Protein 2IGP (pdb70)

Secondary structure (DSSP, 8-state):
----TT-HHHHHHHHHHHHHHHHHTT-SS---TTTTSS--HHHHHHHHHHHHTTT-TT----BTBHHHHHHHHHHHTT--S---HHHHHTTTSTTTHHHHHHHHHHHHHHHHH-

Organism: Homo sapiens (NCBI:txid9606)

Solvent-accessible surface area: 6675 Å² total; per-residue (Å²): 121,118,46,67,22,138,69,164,77,56,19,67,107,10,0,127,82,0,16,73,14,0,94,137,68,59,30,92,91,155,32,48,52,181,63,3,72,70,9,60,35,100,64,2,0,77,4,0,24,45,0,36,22,89,63,37,121,102,36,141,90,9,89,109,123,20,29,68,39,0,24,123,11,4,157,110,67,52,17,102,60,95,23,54,109,78,25,0,116,63,1,13,39,113,160,18,4,18,69,2,0,11,1,0,31,65,0,8,80,40,17,135,120,157

InterPro domains:
  IPR005550 Kinetochore protein Ndc80 [PTHR10643] (1-627)
  IPR038273 Ndc80 domain superfamily [G3DSA:1.10.418.30] (77-196)
  IPR040967 Domain of unknown function DUF5595 [PF18077] (213-285)
  IPR055260 Kinetochore protein Ndc80, CH domain [PF03801] (52-197)
  IPR057091 Kinetochore protein NDC80 loop region [PF24487] (377-609)

GO terms:
  GO:0051298 centrosome duplication (P, IDA)
  GO:0051310 metaphase chromosome alignment (P, IDA)
  GO:0000776 kinetochore (C, IDA)
  GO:0031262 Ndc80 complex (C, IDA)
  GO:0051315 attachment of mitotic spindle microtubules to kinetochore (P, IDA)
  GO:0140483 kinetochore adaptor activity (F, IDA)
  GO:0051310 metaphase chromosome alignment (P, IMP)
  GO:0051315 attachment of mitotic spindle microtubules to kinetochore (P, IMP)
  GO:0007052 mitotic spindle organization (P, IMP)
  GO:0007059 chromosome segregation (P, IMP)
  GO:0090267 positive regulation of mitotic cell cycle spindle assembly checkpoint (P, IMP)
  GO:0008608 attachment of spindle microtubules to kinetochore (P, IMP)
  GO:0000132 establishment of mitotic spindle orientation (P, IMP)
  GO:0005515 protein binding (F, IPI)
  GO:0000775 chromosome, centromeric region (C, TAS)
  GO:0005634 nucleus (C, TAS)
  GO:0000070 mitotic sister chromatid segregation (P, TAS)
  GO:0000278 mitotic cell cycle (P, TAS)
  GO:0005813 centrosome (C, IDA)
  GO:0007057 spindle assembly involved in female meiosis I (P, IDA)

Radius of gyration: 13.0 Å; Cα contacts (8 Å, |Δi|>4): 93; chains: 1; bounding box: 36×30×30 Å

B-factor: mean 16.79, std 7.04, range [5.46, 47.0]

Structure (mmCIF, N/CA/C/O backbone):
data_2IGP
#
_entry.id   2IGP
#
_cell.length_a   40.929
_cell.length_b   44.703
_cell.length_c   68.036
_cell.angle_alpha   90.00
_cell.angle_beta   90.00
_cell.angle_gamma   90.00
#
_symmetry.space_group_name_H-M   'P 21 21 21'
#
loop_
_entity.id
_entity.type
_entity.pdbx_description
1 polymer 'Retinoblastoma-associated protein HEC'
2 non-polymer BETA-MERCAPTOETHANOL
3 water water
#
loop_
_atom_site.group_PDB
_atom_site.id
_atom_site.type_symbol
_atom_site.label_atom_id
_atom_site.label_alt_id
_atom_site.label_comp_id
_atom_site.label_asym_id
_atom_site.label_entity_id
_atom_site.label_seq_id
_atom_site.pdbx_PDB_ins_code
_atom_site.Cartn_x
_atom_site.Cartn_y
_atom_site.Cartn_z
_atom_site.occupancy
_atom_site.B_iso_or_equiv
_atom_site.auth_seq_id
_atom_site.auth_comp_id
_atom_site.auth_asym_id
_atom_site.auth_atom_id
_atom_site.pdbx_PDB_model_num
ATOM 1 N N . ASP A 1 6 ? -7.943 30.119 59.171 1.00 27.40 82 ASP A N 1
ATOM 2 C CA . ASP A 1 6 ? -7.526 30.315 57.736 1.00 26.65 82 ASP A CA 1
ATOM 3 C C . ASP A 1 6 ? -8.574 31.135 56.966 1.00 25.79 82 ASP A C 1
ATOM 4 O O . ASP A 1 6 ? -9.700 30.668 56.720 1.00 25.90 82 ASP A O 1
ATOM 9 N N . PRO A 1 7 ? -8.190 32.359 56.562 1.00 24.32 83 PRO A N 1
ATOM 10 C CA . PRO A 1 7 ? -9.144 33.282 55.963 1.00 23.20 83 PRO A CA 1
ATOM 11 C C . PRO A 1 7 ? -9.413 33.023 54.470 1.00 21.96 83 PRO A C 1
ATOM 12 O O . PRO A 1 7 ? -10.242 33.728 53.866 1.00 22.25 83 PRO A O 1
ATOM 16 N N . ARG A 1 8 ? -8.729 32.039 53.874 1.00 19.41 84 ARG A N 1
ATOM 17 C CA . ARG A 1 8 ? -8.776 31.848 52.428 1.00 17.33 84 ARG A CA 1
ATOM 18 C C . ARG A 1 8 ? -9.876 30.871 52.037 1.00 16.89 84 ARG A C 1
ATOM 19 O O . ARG A 1 8 ? -10.011 29.804 52.657 1.00 15.35 84 ARG A O 1
ATOM 27 N N . PRO A 1 9 ? -10.668 31.231 51.017 1.00 15.83 85 PRO A N 1
ATOM 28 C CA . PRO A 1 9 ? -11.755 30.378 50.527 1.00 16.18 85 PRO A CA 1
ATOM 29 C C . PRO A 1 9 ? -11.238 29.286 49.600 1.00 15.84 85 PRO A C 1
ATOM 30 O O . PRO A 1 9 ? -11.603 29.248 48.436 1.00 15.28 85 PRO A O 1
ATOM 34 N N . LEU A 1 10 ? -10.392 28.400 50.129 1.00 15.77 86 LEU A N 1
ATOM 35 C CA . LEU A 1 10 ? -9.678 27.405 49.287 1.00 16.53 86 LEU A CA 1
ATOM 36 C C . LEU A 1 10 ? -10.591 26.339 48.707 1.00 16.35 86 LEU A C 1
ATOM 37 O O . LEU A 1 10 ? -10.221 25.632 47.764 1.00 16.01 86 LEU A O 1
ATOM 42 N N . ASN A 1 11 ? -11.806 26.254 49.246 1.00 16.86 87 ASN A N 1
ATOM 43 C CA . ASN A 1 11 ? -12.818 25.356 48.693 1.00 17.84 87 ASN A CA 1
ATOM 44 C C . ASN A 1 11 ? -13.606 25.918 47.525 1.00 17.03 87 ASN A C 1
ATOM 45 O O . ASN A 1 11 ? -14.394 25.199 46.889 1.00 16.22 87 ASN A O 1
ATOM 50 N N . ASP A 1 12 ? -13.409 27.203 47.264 1.00 15.69 88 ASP A N 1
ATOM 51 C CA . ASP A 1 12 ? -14.144 27.904 46.216 1.00 15.39 88 ASP A CA 1
ATOM 52 C C . ASP A 1 12 ? -13.365 27.647 44.926 1.00 15.32 88 ASP A C 1
ATOM 53 O O . ASP A 1 12 ? -12.244 28.142 44.746 1.00 13.51 88 ASP A O 1
ATOM 58 N N . LYS A 1 13 ? -13.950 26.829 44.049 1.00 15.41 89 LYS A N 1
ATOM 59 C CA . LYS A 1 13 ? -13.243 26.347 42.851 1.00 16.44 89 LYS A CA 1
ATOM 60 C C . LYS A 1 13 ? -12.900 27.513 41.925 1.00 15.58 89 LYS A C 1
ATOM 61 O O . LYS A 1 13 ? -11.825 27.546 41.340 1.00 15.17 89 LYS A O 1
ATOM 67 N N . ALA A 1 14 ? -13.791 28.493 41.867 1.00 15.29 90 ALA A N 1
ATOM 68 C CA . ALA A 1 14 ? -13.580 29.722 41.084 1.00 15.04 90 ALA A CA 1
ATOM 69 C C . ALA A 1 14 ? -12.369 30.522 41.604 1.00 14.69 90 ALA A C 1
ATOM 70 O O . ALA A 1 14 ? -11.562 31.037 40.820 1.00 14.37 90 ALA A O 1
ATOM 72 N N . PHE A 1 15 ? -12.218 30.575 42.930 1.00 13.92 91 PHE A N 1
ATOM 73 C CA . PHE A 1 15 ? -11.085 31.258 43.545 1.00 13.85 91 PHE A CA 1
ATOM 74 C C . PHE A 1 15 ? -9.783 30.559 43.189 1.00 12.51 91 PHE A C 1
ATOM 75 O O . PHE A 1 15 ? -8.766 31.219 42.883 1.00 12.44 91 PHE A O 1
ATOM 83 N N . ILE A 1 16 ? -9.781 29.226 43.188 1.00 10.96 92 ILE A N 1
ATOM 84 C CA A ILE A 1 16 ? -8.529 28.576 42.872 0.50 11.19 92 ILE A CA 1
ATOM 85 C CA B ILE A 1 16 ? -8.583 28.460 42.834 0.50 9.94 92 ILE A CA 1
ATOM 86 C C . ILE A 1 16 ? -8.195 28.689 41.373 1.00 10.34 92 ILE A C 1
ATOM 87 O O . ILE A 1 16 ? -7.013 28.757 41.027 1.00 9.26 92 ILE A O 1
ATOM 96 N N . GLN A 1 17 ? -9.206 28.813 40.501 1.00 9.36 93 GLN A N 1
ATOM 97 C CA . GLN A 1 17 ? -8.881 29.093 39.096 1.00 9.74 93 GLN A CA 1
ATOM 98 C C . GLN A 1 17 ? -8.243 30.497 38.981 1.00 9.59 93 GLN A C 1
ATOM 99 O O . GLN A 1 17 ? -7.392 30.740 38.124 1.00 9.85 93 GLN A O 1
ATOM 105 N N . GLN A 1 18 ? -8.659 31.417 39.854 1.00 10.04 94 GLN A N 1
ATOM 106 C CA . GLN A 1 18 ? -8.101 32.753 39.849 1.00 10.92 94 GLN A CA 1
ATOM 107 C C . GLN A 1 18 ? -6.620 32.654 40.239 1.00 10.73 94 GLN A C 1
ATOM 108 O O . GLN A 1 18 ? -5.758 33.286 39.608 1.00 9.64 94 GLN A O 1
ATOM 114 N N . CYS A 1 19 ? -6.315 31.838 41.250 1.00 10.78 95 CYS A N 1
ATOM 115 C CA . CYS A 1 19 ? -4.905 31.649 41.652 1.00 10.80 95 CYS A CA 1
ATOM 116 C C . CYS A 1 19 ? -4.082 31.022 40.529 1.00 11.29 95 CYS A C 1
ATOM 117 O O . CYS A 1 19 ? -2.953 31.462 40.263 1.00 10.58 95 CYS A O 1
ATOM 120 N N . ILE A 1 20 ? -4.633 29.988 39.895 1.00 10.14 96 ILE A N 1
ATOM 121 C CA . ILE A 1 20 ? -3.972 29.285 38.801 1.00 10.82 96 ILE A CA 1
ATOM 122 C C . ILE A 1 20 ? -3.737 30.250 37.632 1.00 10.56 96 ILE A C 1
ATOM 123 O O . ILE A 1 20 ? -2.652 30.236 37.012 1.00 9.83 96 ILE A O 1
ATOM 128 N N . ARG A 1 21 ? -4.731 31.092 37.349 1.00 9.91 97 ARG A N 1
ATOM 129 C CA . ARG A 1 21 ? -4.590 32.072 36.246 1.00 10.61 97 ARG A CA 1
ATOM 130 C C . ARG A 1 21 ? -3.460 33.051 36.535 1.00 10.40 97 ARG A C 1
ATOM 131 O O . ARG A 1 21 ? -2.687 33.402 35.642 1.00 10.76 97 ARG A O 1
ATOM 139 N N . GLN A 1 22 ? -3.345 33.471 37.794 1.00 10.89 98 GLN A N 1
ATOM 140 C CA . GLN A 1 22 ? -2.280 34.399 38.202 1.00 12.13 98 GLN A CA 1
ATOM 141 C C . GLN A 1 22 ? -0.918 33.738 38.058 1.00 11.81 98 GLN A C 1
ATOM 142 O O . GLN A 1 22 ? 0.046 34.375 37.600 1.00 11.47 98 GLN A O 1
ATOM 148 N N . LEU A 1 23 ? -0.841 32.464 38.425 1.00 10.97 99 LEU A N 1
ATOM 149 C CA . LEU A 1 23 ? 0.382 31.696 38.199 1.00 10.42 99 LEU A CA 1
ATOM 150 C C . LEU A 1 23 ? 0.692 31.594 36.704 1.00 11.46 99 LEU A C 1
ATOM 151 O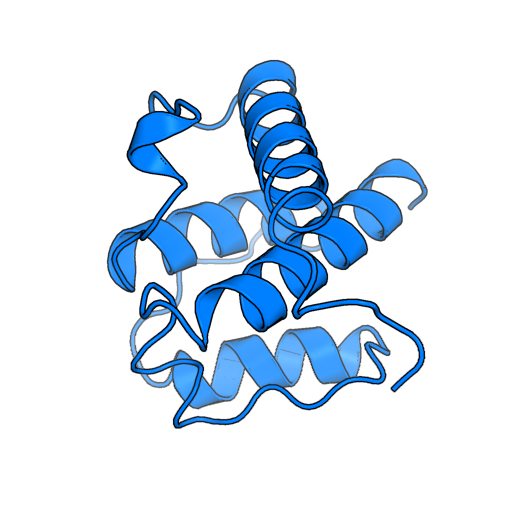 O . LEU A 1 23 ? 1.839 31.810 36.293 1.00 10.71 99 LEU A O 1
ATOM 156 N N . CYS A 1 24 ? -0.304 31.218 35.911 1.00 11.72 100 CYS A N 1
ATOM 157 C CA . CYS A 1 24 ? -0.115 31.022 34.475 1.00 13.24 100 CYS A CA 1
ATOM 158 C C . CYS A 1 24 ? 0.412 32.335 33.877 1.00 13.32 100 CYS A C 1
ATOM 159 O O . CYS A 1 24 ? 1.406 32.354 33.101 1.00 13.58 100 CYS A O 1
ATOM 162 N N . GLU A 1 25 ? -0.198 33.445 34.294 1.00 14.77 101 GLU A N 1
ATOM 163 C CA . GLU A 1 25 ? 0.123 34.742 33.680 1.00 13.73 101 GLU A CA 1
ATOM 164 C C . GLU A 1 25 ? 1.526 35.185 34.089 1.00 14.05 101 GLU A C 1
ATOM 165 O O . GLU A 1 25 ? 2.304 35.672 33.246 1.00 13.91 101 GLU A O 1
ATOM 171 N N . PHE A 1 26 ? 1.876 34.981 35.362 1.00 12.66 102 PHE A N 1
ATOM 172 C CA . PHE A 1 26 ? 3.199 35.404 35.803 1.00 13.11 102 PHE A CA 1
ATOM 173 C C . PHE A 1 26 ? 4.284 34.601 35.098 1.00 12.55 102 PHE A C 1
ATOM 174 O O . PHE A 1 26 ? 5.304 35.183 34.684 1.00 12.90 102 PHE A O 1
ATOM 182 N N . LEU A 1 27 ? 4.106 33.279 34.991 1.00 11.78 103 L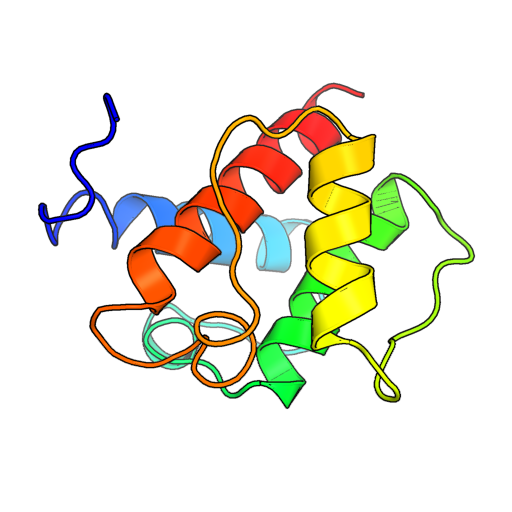EU A N 1
ATOM 183 C CA . LEU A 1 27 ? 5.145 32.440 34.371 1.00 12.48 103 LEU A CA 1
ATOM 184 C C . LEU A 1 27 ? 5.308 32.861 32.916 1.00 13.22 103 LEU A C 1
ATOM 185 O O . LEU A 1 27 ? 6.434 33.014 32.406 1.00 12.64 103 LEU A O 1
ATOM 190 N N . THR A 1 28 ? 4.174 33.050 32.246 1.00 14.03 104 THR A N 1
ATOM 191 C CA . THR A 1 28 ? 4.185 33.410 30.820 1.00 14.47 104 THR A CA 1
ATOM 192 C C . THR A 1 28 ? 4.856 34.758 30.608 1.00 14.86 104 THR A C 1
ATOM 193 O O . THR A 1 28 ? 5.721 34.896 29.738 1.00 15.87 104 THR A O 1
ATOM 197 N N . GLU A 1 29 ? 4.470 35.742 31.403 1.00 14.45 105 GLU A N 1
ATOM 198 C CA . GLU A 1 29 ? 4.938 37.122 31.235 1.00 15.90 105 GLU A CA 1
ATOM 199 C C . GLU A 1 29 ? 6.414 37.275 31.534 1.00 15.66 105 GLU A C 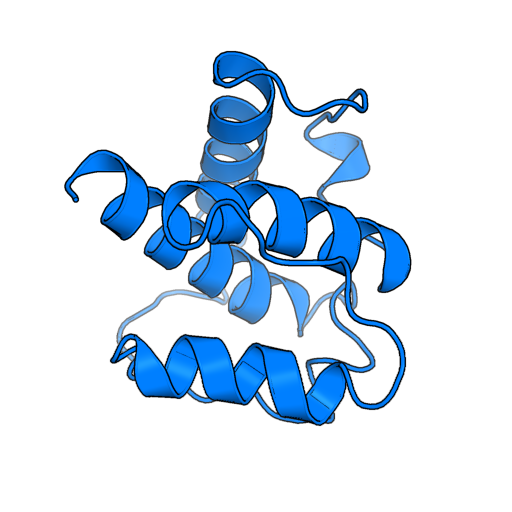1
ATOM 200 O O . GLU A 1 29 ? 7.081 38.143 30.971 1.00 15.78 105 GLU A O 1
ATOM 206 N N . ASN A 1 30 ? 6.908 36.427 32.423 1.00 14.68 106 ASN A N 1
ATOM 207 C CA . ASN A 1 30 ? 8.262 36.590 32.927 1.00 15.74 106 ASN A CA 1
ATOM 208 C C . ASN A 1 30 ? 9.263 35.594 32.402 1.00 15.76 106 ASN A C 1
ATOM 209 O O . ASN A 1 30 ? 10.395 35.521 32.899 1.00 17.57 106 ASN A O 1
ATOM 214 N N . GLY A 1 31 ?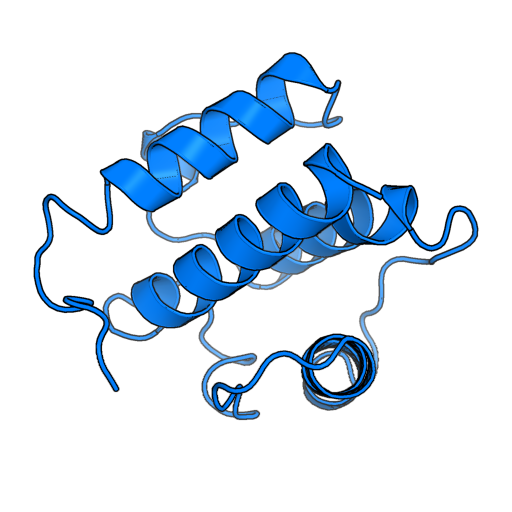 8.868 34.837 31.394 1.00 15.42 107 GLY A N 1
ATOM 215 C CA . GLY A 1 31 ? 9.838 34.056 30.629 1.00 17.64 107 GLY A CA 1
ATOM 216 C C . GLY A 1 31 ? 10.207 32.715 31.233 1.00 17.66 107 GLY A C 1
ATOM 217 O O . GLY A 1 31 ? 11.345 32.268 31.123 1.00 18.02 107 GLY A O 1
ATOM 218 N N . TYR A 1 32 ? 9.233 32.071 31.870 1.00 16.97 108 TYR A N 1
ATOM 219 C CA . TYR A 1 32 ? 9.372 30.668 32.259 1.00 16.95 108 TYR A CA 1
ATOM 220 C C . TYR A 1 32 ? 9.724 29.835 31.041 1.00 18.30 108 TYR A C 1
ATOM 221 O O . TYR A 1 32 ? 9.181 30.075 29.956 1.00 17.96 108 TYR A O 1
ATOM 230 N N . ALA A 1 33 ? 10.632 28.860 31.220 1.00 18.99 109 ALA A N 1
ATOM 231 C CA . ALA A 1 33 ? 11.237 28.101 30.103 1.00 20.27 109 ALA A CA 1
ATOM 232 C C . ALA A 1 33 ? 10.309 27.125 29.370 1.00 21.21 109 ALA A C 1
ATOM 233 O O . ALA A 1 33 ? 10.592 26.712 28.229 1.00 21.70 109 ALA A O 1
ATOM 235 N N . HIS A 1 34 ? 9.198 26.763 30.011 1.00 21.42 110 HIS A N 1
ATOM 236 C CA . HIS A 1 34 ? 8.304 25.739 29.485 1.00 22.82 110 HIS A CA 1
ATOM 237 C C . HIS A 1 34 ? 6.921 26.310 29.202 1.00 23.05 110 HIS A C 1
ATOM 238 O O . HIS A 1 34 ? 6.501 27.271 29.849 1.00 22.01 110 HIS A O 1
ATOM 245 N N . ASN A 1 35 ? 6.238 25.740 28.208 1.00 23.88 111 ASN A N 1
ATOM 246 C CA . ASN A 1 35 ? 4.887 26.173 27.907 1.00 24.73 111 ASN A CA 1
ATOM 247 C C . ASN A 1 35 ? 4.023 25.781 29.080 1.00 23.66 111 ASN A C 1
ATOM 248 O O . ASN A 1 35 ? 4.173 24.686 29.634 1.00 24.01 111 ASN A O 1
ATOM 253 N N . VAL A 1 36 ? 3.173 26.715 29.485 1.00 22.42 112 VAL A N 1
ATOM 254 C CA . VAL A 1 36 ? 2.176 26.448 30.522 1.00 20.80 112 VAL A CA 1
ATOM 255 C C . VAL A 1 36 ? 0.825 26.913 30.003 1.00 20.21 112 VAL A C 1
ATOM 256 O O . VAL A 1 36 ? 0.742 27.794 29.140 1.00 20.49 112 VAL A O 1
ATOM 260 N N . SER A 1 37 ? -0.225 26.299 30.520 1.00 19.02 113 SER A N 1
ATOM 261 C CA . SER A 1 37 ? -1.580 26.668 30.167 1.00 18.33 113 SER A CA 1
ATOM 262 C C . SER A 1 37 ? -2.455 26.503 31.391 1.00 17.74 113 SER A C 1
ATOM 263 O O . SER A 1 37 ? -2.026 25.902 32.394 1.00 17.45 113 SER A O 1
ATOM 266 N N . MET A 1 38 ? -3.685 27.005 31.331 1.00 17.66 114 MET A N 1
ATOM 267 C CA . MET A 1 38 ? -4.623 26.662 32.390 1.00 17.07 114 MET A CA 1
ATOM 268 C C . MET A 1 38 ? -4.759 25.158 32.527 1.00 17.57 114 MET A C 1
ATOM 269 O O . MET A 1 38 ? -4.830 24.632 33.630 1.00 17.01 114 MET A O 1
ATOM 274 N N . LYS A 1 39 ? -4.805 24.457 31.404 1.00 17.95 115 LYS A N 1
ATOM 275 C CA . LYS A 1 39 ? -4.972 23.020 31.435 1.00 18.74 115 LYS A CA 1
ATOM 276 C C . LYS A 1 39 ? -3.790 22.339 32.141 1.00 17.72 115 LYS A C 1
ATOM 277 O O . LYS A 1 39 ? -3.991 21.466 32.981 1.00 16.43 115 LYS A O 1
ATOM 283 N N . SER A 1 40 ? -2.571 22.744 31.810 1.00 16.95 116 SER A N 1
ATOM 284 C CA . SER A 1 40 ? -1.407 22.038 32.362 1.00 16.35 116 SER A CA 1
ATOM 285 C C . SER A 1 40 ? -1.110 22.415 33.819 1.00 15.85 116 SER A C 1
ATOM 286 O O . SER A 1 40 ? -0.301 21.754 34.489 1.00 15.72 116 SER A O 1
ATOM 289 N N . LEU A 1 41 ? -1.751 23.477 34.303 1.00 14.12 117 LEU A N 1
ATOM 290 C CA . LEU A 1 41 ? -1.558 23.914 35.701 1.00 13.56 117 LEU A CA 1
ATOM 291 C C . LEU A 1 41 ? -2.665 23.486 36.654 1.00 12.83 117 LEU A C 1
ATOM 292 O O . LEU A 1 41 ? -2.717 23.951 37.804 1.00 13.02 117 LEU A O 1
ATOM 297 N N . GLN A 1 42 ? -3.536 22.586 36.195 1.00 12.73 118 GLN A N 1
ATOM 298 C CA . GLN A 1 42 ? -4.616 22.111 37.043 1.00 12.97 118 GLN A CA 1
ATOM 299 C C . GLN A 1 42 ? -4.130 21.113 38.075 1.00 13.50 118 GLN A C 1
ATOM 300 O O . GLN A 1 42 ? -4.653 21.074 39.174 1.00 13.70 118 GLN A O 1
ATOM 306 N N . ALA A 1 43 ? -3.138 20.315 37.703 1.00 14.05 119 ALA A N 1
ATOM 307 C CA . ALA A 1 43 ? -2.708 19.194 38.541 1.00 15.08 119 ALA A CA 1
ATOM 308 C C . ALA A 1 43 ? -1.275 18.827 38.246 1.00 15.23 119 ALA A C 1
ATOM 309 O O . ALA A 1 43 ? -1.009 17.728 37.731 1.00 15.54 119 ALA A O 1
ATOM 311 N N . PRO A 1 44 ? -0.339 19.724 38.561 1.00 14.80 120 PRO A N 1
ATOM 312 C CA . PRO A 1 44 ? 1.035 19.465 38.132 1.00 14.32 120 PRO A CA 1
ATOM 313 C C . PRO A 1 44 ? 1.718 18.306 38.875 1.00 13.25 120 PRO A C 1
ATOM 314 O O . PRO A 1 44 ? 1.370 17.979 40.006 1.00 12.63 120 PRO A O 1
ATOM 318 N N . SER A 1 45 ? 2.688 17.695 38.216 1.00 13.34 121 SER A N 1
ATOM 319 C CA . SER A 1 45 ? 3.520 16.704 38.874 1.00 13.28 121 SER A CA 1
ATOM 320 C C . SER A 1 45 ? 4.433 17.371 39.890 1.00 13.46 121 SER A C 1
ATOM 321 O O . SER A 1 45 ? 4.665 18.590 39.834 1.00 12.97 121 SER A O 1
ATOM 324 N N . VAL A 1 46 ? 4.982 16.569 40.806 1.00 13.49 122 VAL A N 1
ATOM 325 C CA . VAL A 1 46 ? 5.958 17.097 41.756 1.00 13.83 122 VAL A CA 1
ATOM 326 C C . VAL A 1 46 ? 7.142 17.709 40.995 1.00 13.71 122 VAL A C 1
ATOM 327 O O . VAL A 1 46 ? 7.613 18.818 41.312 1.00 12.63 122 VAL A O 1
ATOM 331 N N . LYS A 1 47 ? 7.602 17.031 39.950 1.00 15.05 123 LYS A N 1
ATOM 332 C CA . LYS A 1 47 ? 8.759 17.551 39.213 1.00 17.02 123 LYS A CA 1
ATOM 333 C C . LYS A 1 47 ? 8.475 18.915 38.564 1.00 16.04 123 LYS A C 1
ATOM 334 O O . LYS A 1 47 ? 9.300 19.823 38.642 1.00 16.67 123 LYS A O 1
ATOM 340 N N . ASP A 1 48 ? 7.305 19.063 37.954 1.00 14.71 124 ASP A N 1
ATOM 341 C CA . ASP A 1 48 ? 6.938 20.350 37.356 1.00 14.00 124 ASP A CA 1
ATOM 342 C C . ASP A 1 48 ? 6.731 21.429 38.417 1.00 12.70 124 ASP A C 1
ATOM 343 O O . ASP A 1 48 ? 7.143 22.571 38.227 1.00 12.11 124 ASP A O 1
ATOM 348 N N . PHE A 1 49 ? 6.130 21.049 39.544 1.00 11.51 125 PHE A N 1
ATOM 349 C CA . PHE A 1 49 ? 6.003 21.994 40.655 1.00 11.03 125 PHE A CA 1
ATOM 350 C C . PHE A 1 49 ? 7.389 22.523 41.049 1.00 11.05 125 PHE A C 1
ATOM 351 O O . PHE A 1 49 ? 7.586 23.723 41.259 1.00 8.77 125 PHE A O 1
ATOM 359 N N . LEU A 1 50 ? 8.346 21.613 41.204 1.00 10.84 126 LEU A N 1
ATOM 360 C CA . LEU A 1 50 ? 9.685 22.052 41.627 1.00 11.50 126 LEU A CA 1
ATOM 361 C C . LEU A 1 50 ? 10.355 22.970 40.579 1.00 11.88 126 LEU A C 1
ATOM 362 O O . LEU A 1 50 ? 11.012 23.938 40.962 1.00 12.80 126 LEU A O 1
ATOM 367 N N . LYS A 1 51 ? 10.143 22.702 39.283 1.00 12.11 127 LYS A N 1
ATOM 368 C CA . LYS A 1 51 ? 10.678 23.597 38.222 1.00 12.47 127 LYS A CA 1
ATOM 369 C C . LYS A 1 51 ? 10.046 24.987 38.367 1.00 11.70 127 LYS A C 1
ATOM 370 O O . LYS A 1 51 ? 10.719 26.015 38.255 1.00 11.46 127 LYS A O 1
ATOM 376 N N . ILE A 1 52 ? 8.743 25.010 38.629 1.00 10.05 128 ILE A N 1
ATOM 377 C CA . ILE A 1 52 ? 8.007 26.272 38.790 1.00 10.07 128 ILE A CA 1
ATOM 378 C C . ILE A 1 52 ? 8.504 27.000 40.023 1.00 9.34 128 ILE A C 1
ATOM 379 O O . ILE A 1 52 ? 8.788 28.193 39.984 1.00 8.34 128 ILE A O 1
ATOM 384 N N . PHE A 1 53 ? 8.615 26.275 41.130 1.00 8.40 129 PHE A N 1
ATOM 385 C CA . PHE A 1 53 ? 9.074 26.890 42.381 1.00 8.69 129 PHE A CA 1
ATOM 386 C C . PHE A 1 53 ? 10.509 27.463 42.221 1.00 9.55 129 PHE A C 1
ATOM 387 O O . PHE A 1 53 ? 10.807 28.546 42.701 1.00 9.46 129 PHE A O 1
ATOM 395 N N . THR A 1 54 ? 11.363 26.727 41.521 1.00 10.71 130 THR A N 1
ATOM 396 C CA . THR A 1 54 ? 12.766 27.143 41.319 1.00 11.11 130 THR A CA 1
ATOM 397 C C . THR A 1 54 ? 12.845 28.422 40.506 1.00 11.72 130 THR A C 1
ATOM 398 O O . THR A 1 54 ? 13.583 29.359 40.869 1.00 11.44 130 THR A O 1
ATOM 402 N N . PHE A 1 55 ? 12.041 28.476 39.444 1.00 11.60 131 PHE A N 1
ATOM 403 C CA . PHE A 1 55 ? 11.915 29.678 38.629 1.00 11.97 131 PHE A CA 1
ATOM 404 C C . PHE A 1 55 ? 11.495 30.862 39.495 1.00 12.13 131 PHE A C 1
ATOM 405 O O . PHE A 1 55 ? 12.119 31.918 39.464 1.00 11.04 131 PHE A O 1
ATOM 413 N N . LEU A 1 56 ? 10.418 30.693 40.268 1.00 11.54 132 LEU A N 1
ATOM 414 C CA . LEU A 1 56 ? 9.950 31.782 41.116 1.00 10.95 132 LEU A CA 1
ATOM 415 C C . LEU A 1 56 ? 10.958 32.171 42.196 1.00 11.75 132 LEU A C 1
ATOM 416 O O . LEU A 1 56 ? 11.252 33.353 42.361 1.00 12.13 132 LEU A O 1
ATOM 421 N N . TYR A 1 57 ? 11.464 31.210 42.960 1.00 10.98 133 TYR A N 1
ATOM 422 C CA . TYR A 1 57 ? 12.377 31.587 44.042 1.00 11.76 133 TYR A CA 1
ATOM 423 C C . TYR A 1 57 ? 13.685 32.202 43.495 1.00 12.02 133 TYR A C 1
ATOM 424 O O . TYR A 1 57 ? 14.328 33.002 44.195 1.00 13.43 133 TYR A O 1
ATOM 433 N N . GLY A 1 58 ? 14.034 31.862 42.257 1.00 12.18 134 GLY A N 1
ATOM 434 C CA . GLY A 1 58 ? 15.229 32.468 41.593 1.00 13.88 134 GLY A CA 1
ATOM 435 C C . GLY A 1 58 ? 15.215 33.997 41.485 1.00 14.78 134 GLY A C 1
ATOM 436 O O . GLY A 1 58 ? 16.268 34.628 41.388 1.00 15.37 134 GLY A O 1
ATOM 437 N N . PHE A 1 59 ? 14.023 34.603 41.519 1.00 15.45 135 PHE A N 1
ATOM 438 C CA . PHE A 1 59 ? 13.890 36.057 41.527 1.00 16.44 135 PHE A CA 1
ATOM 439 C C . PHE A 1 59 ? 14.429 36.647 42.838 1.00 18.02 135 PHE A C 1
ATOM 440 O O . PHE A 1 59 ? 14.967 37.774 42.859 1.00 19.33 135 PHE A O 1
ATOM 448 N N . LEU A 1 60 ? 14.293 35.901 43.932 1.00 17.58 136 LEU A N 1
ATOM 449 C CA . LEU A 1 60 ? 14.766 36.347 45.241 1.00 18.23 136 LEU A CA 1
ATOM 450 C C . LEU A 1 60 ? 16.177 35.859 45.522 1.00 19.01 136 LEU A C 1
ATOM 451 O O . LEU A 1 60 ? 16.927 36.508 46.252 1.00 20.37 136 LEU A O 1
ATOM 456 N N . CYS A 1 61 ? 16.518 34.715 44.949 1.00 19.21 137 CYS A N 1
ATOM 457 C CA . CYS A 1 61 ? 17.769 34.014 45.231 1.00 19.10 137 CYS A CA 1
ATOM 458 C C . CYS A 1 61 ? 18.300 33.516 43.894 1.00 18.68 137 CYS A C 1
ATOM 459 O O . CYS A 1 61 ? 18.048 32.376 43.512 1.00 17.78 137 CYS A O 1
ATOM 462 N N . PRO A 1 62 ? 18.999 34.390 43.141 1.00 19.15 138 PRO A N 1
ATOM 463 C CA . PRO A 1 62 ? 19.363 34.053 41.756 1.00 19.06 138 PRO A CA 1
ATOM 464 C C . PRO A 1 62 ? 20.173 32.792 41.594 1.00 18.45 138 PRO A C 1
ATOM 465 O O . PRO A 1 62 ? 20.033 32.135 40.574 1.00 18.01 138 PRO A O 1
ATOM 469 N N . SER A 1 63 ? 21.012 32.451 42.577 1.00 18.11 139 SER A N 1
ATOM 470 C CA . SER A 1 63 ? 21.833 31.217 42.474 1.00 18.39 139 SER A CA 1
ATOM 471 C C . SER A 1 63 ? 21.109 29.931 42.923 1.00 18.00 139 SER A C 1
ATOM 472 O O . SER A 1 63 ? 21.694 28.848 42.923 1.00 17.29 139 SER A O 1
ATOM 475 N N . TYR A 1 64 ? 19.823 30.052 43.259 1.00 17.79 140 TYR A N 1
ATOM 476 C CA . TYR A 1 64 ? 19.051 28.907 43.703 1.00 17.37 140 TYR A CA 1
ATOM 477 C C . TYR A 1 64 ? 19.051 27.795 42.664 1.00 18.10 140 TYR A C 1
ATOM 478 O O . TYR A 1 64 ? 18.800 28.049 41.467 1.00 17.82 140 TYR A O 1
ATOM 487 N N . GLU A 1 65 ? 19.320 26.574 43.129 1.00 18.40 141 GLU A N 1
ATOM 488 C CA . GLU A 1 65 ? 19.311 25.373 42.292 1.00 19.73 141 GLU A CA 1
ATOM 489 C C . GLU A 1 65 ? 18.083 24.518 42.539 1.00 20.11 141 GLU A C 1
ATOM 490 O O . GLU A 1 65 ? 17.655 24.387 43.695 1.00 19.50 141 GLU A O 1
ATOM 496 N N . LEU A 1 66 ? 17.557 23.906 41.470 1.00 20.18 142 LEU A N 1
ATOM 497 C CA . LEU A 1 66 ? 16.413 22.991 41.572 1.00 21.57 142 LEU A CA 1
ATOM 498 C C . LEU A 1 66 ? 16.734 21.969 42.664 1.00 21.91 142 LEU A C 1
ATOM 499 O O . LEU A 1 66 ? 17.790 21.304 42.604 1.00 21.02 142 LEU A O 1
ATOM 504 N N . PRO A 1 67 ? 15.844 21.837 43.663 1.00 22.15 143 PRO A N 1
ATOM 505 C CA . PRO A 1 67 ? 16.089 20.812 44.651 1.00 22.64 143 PRO A CA 1
ATOM 506 C C . PRO A 1 67 ? 15.590 19.482 44.115 1.00 23.65 143 PRO A C 1
ATOM 507 O O . PRO A 1 67 ? 14.827 19.424 43.144 1.00 24.81 143 PRO A O 1
ATOM 511 N N . ASP A 1 68 ? 16.042 18.412 44.715 1.00 24.67 144 ASP A N 1
ATOM 512 C CA . ASP A 1 68 ? 15.331 17.170 44.549 1.00 25.51 144 ASP A CA 1
ATOM 513 C C . ASP A 1 68 ? 15.436 16.433 45.852 1.00 24.50 144 ASP A C 1
ATOM 514 O O . ASP A 1 68 ? 14.412 16.270 46.509 1.00 22.31 144 ASP A O 1
ATOM 519 N N . THR A 1 69 ? 16.672 16.079 46.245 1.00 23.12 145 THR A N 1
ATOM 520 C CA . THR A 1 69 ? 16.929 15.464 47.544 1.00 23.02 145 THR A CA 1
ATOM 521 C C . THR A 1 69 ? 16.325 16.343 48.635 1.00 20.66 145 THR A C 1
ATOM 522 O O . THR A 1 69 ? 16.609 17.536 48.701 1.00 20.80 145 THR A O 1
ATOM 526 N N . LYS A 1 70 ? 15.420 15.757 49.415 1.00 19.29 146 LYS A N 1
ATOM 527 C CA . LYS A 1 70 ? 14.816 16.415 50.576 1.00 17.34 146 LYS A CA 1
ATOM 528 C C . LYS A 1 70 ? 14.016 17.680 50.215 1.00 15.17 146 LYS A C 1
ATOM 529 O O . LYS A 1 70 ? 13.852 18.569 51.039 1.00 13.93 146 LYS A O 1
ATOM 535 N N . PHE A 1 71 ? 13.477 17.739 49.002 1.00 14.02 147 PHE A N 1
ATOM 536 C CA . PHE A 1 71 ? 12.691 18.911 48.596 1.00 12.82 147 PHE A CA 1
ATOM 537 C C . PHE A 1 71 ? 11.502 19.120 49.549 1.00 12.56 147 PHE A C 1
ATOM 538 O O . PHE A 1 71 ? 11.045 20.246 49.741 1.00 11.67 147 PHE A O 1
ATOM 546 N N . GLU A 1 72 ? 11.009 18.029 50.145 1.00 12.09 148 GLU A N 1
ATOM 547 C CA . GLU A 1 72 ? 9.845 18.124 51.025 1.00 12.58 148 GLU A CA 1
ATOM 548 C C . GLU A 1 72 ? 10.175 18.801 52.341 1.00 11.62 148 GLU A C 1
ATOM 549 O O . GLU A 1 72 ? 9.262 19.176 53.077 1.00 11.69 148 GLU A O 1
ATOM 555 N N . GLU A 1 73 ? 11.477 18.923 52.627 1.00 11.17 149 GLU A N 1
ATOM 556 C CA . GLU A 1 73 ? 11.998 19.681 53.762 1.00 12.61 149 GLU A CA 1
ATOM 557 C C . GLU A 1 73 ? 12.364 21.114 53.343 1.00 12.01 149 GLU A C 1
ATOM 558 O O . GLU A 1 73 ? 12.009 22.098 53.999 1.00 11.83 149 GLU A O 1
ATOM 564 N N . GLU A 1 74 ? 13.087 21.204 52.235 1.00 12.81 150 GLU A N 1
ATOM 565 C CA . GLU A 1 74 ? 13.656 22.465 51.767 1.00 12.44 150 GLU A CA 1
ATOM 566 C C . GLU A 1 74 ? 12.602 23.480 51.353 1.00 12.14 150 GLU A C 1
ATOM 567 O O . GLU A 1 74 ? 12.694 24.657 51.723 1.00 12.00 150 GLU A O 1
ATOM 573 N N . VAL A 1 75 ? 11.592 23.040 50.598 1.00 11.74 151 VAL A N 1
ATOM 574 C CA . VAL A 1 75 ? 10.611 23.989 50.070 1.00 10.44 151 VAL A CA 1
ATOM 575 C C . VAL A 1 75 ? 9.765 24.600 51.215 1.00 10.32 151 VAL A C 1
ATOM 576 O O . VAL A 1 75 ? 9.625 25.820 51.277 1.00 9.18 151 VAL A O 1
ATOM 580 N N . PRO A 1 76 ? 9.193 23.768 52.110 1.00 9.89 152 PRO A N 1
ATOM 581 C CA . PRO A 1 76 ? 8.489 24.377 53.258 1.00 10.23 152 PRO A CA 1
ATOM 582 C C . PRO A 1 76 ? 9.395 25.277 54.109 1.00 11.03 152 PRO A C 1
ATOM 583 O O . PRO A 1 76 ? 8.930 26.294 54.618 1.00 11.27 152 PRO A O 1
ATOM 587 N N . ARG A 1 77 ? 10.668 24.903 54.254 1.00 11.32 153 ARG A N 1
ATOM 588 C CA . ARG A 1 77 ? 11.646 25.729 54.991 1.00 12.23 153 ARG A CA 1
ATOM 589 C C . ARG A 1 77 ? 11.834 27.093 54.357 1.00 11.34 153 ARG A C 1
ATOM 590 O O . ARG A 1 77 ? 11.842 28.114 55.053 1.00 12.02 153 ARG A O 1
ATOM 598 N N . ILE A 1 78 ? 11.934 27.135 53.029 1.00 10.58 154 ILE A N 1
ATOM 599 C CA . ILE A 1 78 ? 12.084 28.433 52.354 1.00 10.21 154 ILE A CA 1
ATOM 600 C C . ILE A 1 78 ? 10.846 29.333 52.594 1.00 10.86 154 ILE A C 1
ATOM 601 O O . ILE A 1 78 ? 10.960 30.507 52.967 1.00 10.71 154 ILE A O 1
ATOM 606 N N . PHE A 1 79 ? 9.657 28.776 52.400 1.00 11.55 155 PHE A N 1
ATOM 607 C CA . PHE A 1 79 ? 8.439 29.532 52.690 1.00 10.70 155 PHE A CA 1
ATOM 608 C C . PHE A 1 79 ? 8.402 30.015 54.136 1.00 11.90 155 PHE A C 1
ATOM 609 O O . PHE A 1 79 ? 8.095 31.191 54.395 1.00 11.48 155 PHE A O 1
ATOM 617 N N . LYS A 1 80 ? 8.743 29.133 55.075 1.00 11.34 156 LYS A N 1
ATOM 618 C CA . LYS A 1 80 ? 8.786 29.520 56.493 1.00 13.06 156 LYS A CA 1
ATOM 619 C C . LYS A 1 80 ? 9.757 30.676 56.707 1.00 13.10 156 LYS A C 1
ATOM 620 O O . LYS A 1 80 ? 9.425 31.652 57.389 1.00 12.51 156 LYS A O 1
ATOM 626 N N . ASP A 1 81 ? 10.964 30.550 56.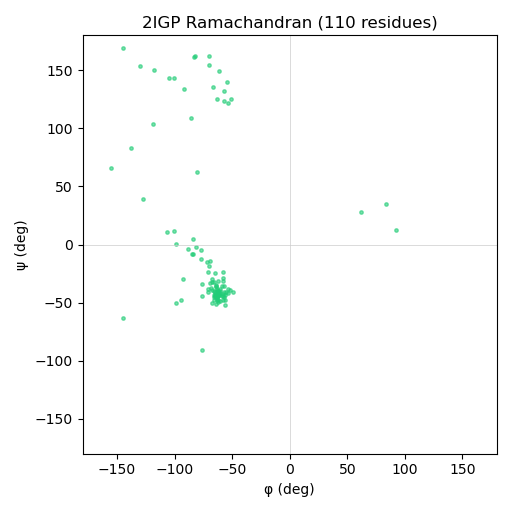137 1.00 13.37 157 ASP A N 1
ATOM 627 C CA . ASP A 1 81 ? 12.002 31.574 56.267 1.00 14.99 157 ASP A CA 1
ATOM 628 C C . ASP A 1 81 ? 11.595 32.923 55.651 1.00 15.09 157 ASP A C 1
ATOM 629 O O . ASP A 1 81 ? 11.993 33.996 56.159 1.00 16.54 157 ASP A O 1
ATOM 634 N N . LEU A 1 82 ? 10.784 32.889 54.592 1.00 14.60 158 LEU A N 1
ATOM 635 C CA . LEU A 1 82 ? 10.222 34.099 53.987 1.00 13.58 158 LEU A CA 1
ATOM 636 C C . LEU A 1 82 ? 9.055 34.720 54.748 1.00 13.88 158 LEU A C 1
ATOM 637 O O . LEU A 1 82 ? 8.577 35.800 54.359 1.00 14.93 158 LEU A O 1
ATOM 642 N N . GLY A 1 83 ? 8.607 34.057 55.807 1.00 13.00 159 GLY A N 1
ATOM 643 C CA . GLY A 1 83 ? 7.539 34.565 56.671 1.00 13.47 159 GLY A CA 1
ATOM 644 C C . GLY A 1 83 ? 6.159 34.092 56.265 1.00 12.97 159 GLY A C 1
ATOM 645 O O . GLY A 1 83 ? 5.172 34.598 56.758 1.00 13.30 159 GLY A O 1
ATOM 646 N N . TYR A 1 84 ? 6.064 33.102 55.372 1.00 12.77 160 TYR A N 1
ATOM 647 C CA . TYR A 1 84 ? 4.732 32.605 54.995 1.00 12.28 160 TYR A CA 1
ATOM 648 C C . TYR A 1 84 ? 4.025 31.985 56.209 1.00 13.16 160 TYR A C 1
ATOM 649 O O . TYR A 1 84 ? 4.592 31.099 56.879 1.00 13.60 160 TYR A O 1
ATOM 658 N N . PRO A 1 85 ? 2.801 32.458 56.532 1.00 12.89 161 PRO A N 1
ATOM 659 C CA . PRO A 1 85 ? 2.193 32.000 57.798 1.00 13.20 161 PRO A CA 1
ATOM 660 C C . PRO A 1 85 ? 1.434 30.676 57.731 1.00 14.39 161 PRO A C 1
ATOM 661 O O . PRO A 1 85 ? 0.999 30.162 58.777 1.00 15.66 161 PRO A O 1
ATOM 665 N N . PHE A 1 86 ? 1.234 30.126 56.533 1.00 13.78 162 PHE A N 1
ATOM 666 C CA . PHE A 1 86 ? 0.432 28.922 56.409 1.00 14.21 162 PHE A CA 1
ATOM 667 C C . PHE A 1 86 ? 1.291 27.671 56.275 1.00 15.21 162 PHE A C 1
ATOM 668 O O . PHE A 1 86 ? 2.335 27.684 55.620 1.00 14.66 162 PHE A O 1
ATOM 676 N N . ALA A 1 87 ? 0.785 26.602 56.900 1.00 16.46 163 ALA A N 1
ATOM 677 C CA . ALA A 1 87 ? 1.386 25.250 56.924 1.00 17.08 163 ALA A CA 1
ATOM 678 C C . ALA A 1 87 ? 1.637 24.623 55.563 1.00 16.32 163 ALA A C 1
ATOM 679 O O . ALA A 1 87 ? 0.710 24.501 54.754 1.00 18.80 163 ALA A O 1
ATOM 681 N N . LEU A 1 88 ? 2.882 24.240 55.281 1.00 14.98 164 LEU A N 1
ATOM 682 C CA . LEU A 1 88 ? 3.126 23.372 54.125 1.00 13.32 164 LEU A CA 1
ATOM 683 C C . LEU A 1 88 ? 3.743 22.053 54.619 1.00 12.81 164 LEU A C 1
ATOM 684 O O . LEU A 1 88 ? 4.941 21.991 54.925 1.00 12.45 164 LEU A O 1
ATOM 689 N N . SER A 1 89 ? 2.926 21.009 54.649 1.00 12.62 165 SER A N 1
ATOM 690 C CA . SER A 1 89 ? 3.334 19.738 55.272 1.00 12.85 165 SER A CA 1
ATOM 691 C C . SER A 1 89 ? 4.148 18.925 54.304 1.00 12.14 165 SER A C 1
ATOM 692 O O . SER A 1 89 ? 4.051 19.123 53.095 1.00 10.90 165 SER A O 1
ATOM 695 N N . LYS A 1 90 ? 4.903 17.956 54.805 1.00 12.07 166 LYS A N 1
ATOM 696 C CA . LYS A 1 90 ? 5.519 16.988 53.899 1.00 12.68 166 LYS A CA 1
ATOM 697 C C . LYS A 1 90 ? 4.501 16.264 53.028 1.00 12.49 166 LYS A C 1
ATOM 698 O O . LYS A 1 90 ? 4.768 16.071 51.843 1.00 12.70 166 LYS A O 1
ATOM 704 N N . SER A 1 91 ? 3.347 15.887 53.598 1.00 12.77 167 SER A N 1
ATOM 705 C CA . SER A 1 91 ? 2.270 15.180 52.856 1.00 12.42 167 SER A CA 1
ATOM 706 C C . SER A 1 91 ? 1.843 15.999 51.631 1.00 11.89 167 SER A C 1
ATOM 707 O O . SER A 1 91 ? 1.666 15.446 50.550 1.00 12.52 167 SER A O 1
ATOM 710 N N . SER A 1 92 ? 1.692 17.306 51.809 1.00 10.95 168 SER A N 1
ATOM 711 C CA A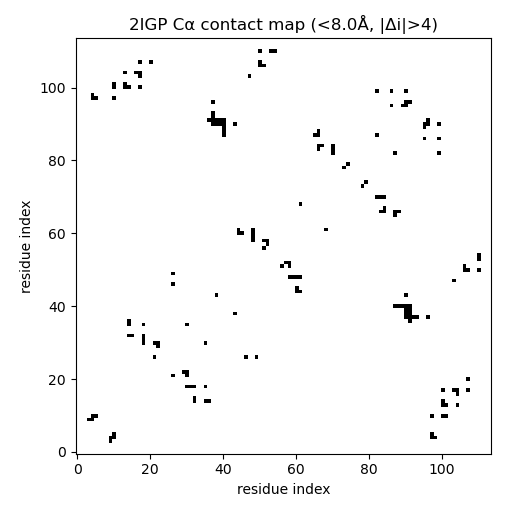 SER A 1 92 ? 1.344 18.208 50.705 0.50 10.71 168 SER A CA 1
ATOM 712 C CA B SER A 1 92 ? 1.345 18.195 50.696 0.50 11.31 168 SER A CA 1
ATOM 713 C C . SER A 1 92 ? 2.452 18.228 49.641 1.00 10.52 168 SER A C 1
ATOM 714 O O . SER A 1 92 ? 2.182 18.204 48.456 1.00 11.02 168 SER A O 1
ATOM 719 N N . MET A 1 93 ? 3.704 18.269 50.075 1.00 11.42 169 MET A N 1
ATOM 720 C CA . MET A 1 93 ? 4.838 18.265 49.120 1.00 10.47 169 MET A CA 1
ATOM 721 C C . MET A 1 93 ? 4.856 17.008 48.257 1.00 10.28 169 MET A C 1
ATOM 722 O O . MET A 1 93 ? 5.165 17.068 47.082 1.00 11.35 169 MET A O 1
ATOM 727 N N . TYR A 1 94 ? 4.524 15.860 48.854 1.00 10.41 170 TYR A N 1
ATOM 728 C CA . TYR A 1 94 ? 4.500 14.590 48.145 1.00 11.10 170 TYR A CA 1
ATOM 729 C C . TYR A 1 94 ? 3.339 14.498 47.162 1.00 10.24 170 TYR A C 1
ATOM 730 O O . TYR A 1 94 ? 3.396 13.707 46.218 1.00 11.25 170 TYR A O 1
ATOM 739 N N . THR A 1 95 ? 2.283 15.284 47.412 1.00 10.20 171 THR A N 1
ATOM 740 C CA . THR A 1 95 ? 1.039 15.173 46.627 1.00 10.38 171 THR A CA 1
ATOM 741 C C . THR A 1 95 ? 0.598 16.532 46.062 1.00 11.12 171 THR A C 1
ATOM 742 O O . THR A 1 95 ? -0.584 16.802 45.956 1.00 10.87 171 THR A O 1
ATOM 746 N N . VAL A 1 96 ? 1.553 17.340 45.614 1.00 10.70 172 VAL A N 1
ATOM 747 C CA . VAL A 1 96 ? 1.261 18.739 45.294 1.00 11.76 172 VAL A CA 1
ATOM 748 C C . VAL A 1 96 ? 0.105 18.940 44.331 1.00 11.37 172 VAL A C 1
ATOM 749 O O . VAL A 1 96 ? -0.638 19.882 44.492 1.00 11.88 172 VAL A O 1
ATOM 753 N N . GLY A 1 97 ? -0.004 18.069 43.329 1.00 11.40 173 GLY A N 1
ATOM 754 C CA . GLY A 1 97 ? -1.025 18.206 42.292 1.00 12.31 173 GLY A CA 1
ATOM 755 C C . GLY A 1 97 ? -2.353 17.558 42.581 1.00 12.59 173 GLY A C 1
ATOM 756 O O . GLY A 1 97 ? -3.289 17.694 41.773 1.00 12.96 173 GLY A O 1
ATOM 757 N N . ALA A 1 98 ? -2.458 16.848 43.712 1.00 12.46 174 ALA A N 1
ATOM 758 C CA . ALA A 1 98 ? -3.715 16.186 44.097 1.00 13.02 174 ALA A CA 1
ATOM 759 C C . ALA A 1 98 ? -4.823 17.223 44.291 1.00 13.17 174 ALA A C 1
ATOM 760 O O . ALA A 1 98 ? -4.550 18.350 44.682 1.00 13.00 174 ALA A O 1
ATOM 762 N N . PRO A 1 99 ? -6.080 16.840 44.017 1.00 13.59 175 PRO A N 1
ATOM 763 C CA . PRO A 1 99 ? -7.230 17.759 44.020 1.00 14.01 175 PRO A CA 1
ATOM 764 C C . PRO A 1 99 ? -7.400 18.620 45.285 1.00 14.17 175 PRO A C 1
ATOM 765 O O . PRO A 1 99 ? -7.751 19.812 45.182 1.00 13.80 175 PRO A O 1
ATOM 769 N N . HIS A 1 100 ? -7.143 18.044 46.457 1.00 12.70 176 HIS A N 1
ATOM 770 C CA . HIS A 1 100 ? -7.300 18.763 47.704 1.00 13.78 176 HIS A CA 1
ATOM 771 C C . HIS A 1 100 ? -5.985 19.317 48.276 1.00 12.90 176 HIS A C 1
ATOM 772 O O . HIS A 1 100 ? -5.983 19.931 49.337 1.00 14.61 176 HIS A O 1
ATOM 779 N N . THR A 1 101 ? -4.879 19.081 47.580 1.00 12.16 177 THR A N 1
ATOM 780 C CA . THR A 1 101 ? -3.567 19.631 47.960 1.00 10.47 177 THR A CA 1
ATOM 781 C C . THR A 1 101 ? -3.273 20.871 47.119 1.00 10.41 177 THR A C 1
ATOM 782 O O . THR A 1 101 ? -2.914 21.913 47.654 1.00 9.46 177 THR A O 1
ATOM 786 N N . TRP A 1 102 ? -3.425 20.751 45.801 1.00 9.59 178 TRP A N 1
ATOM 787 C CA . TRP A 1 102 ? -3.051 21.850 44.900 1.00 9.58 178 TRP A CA 1
ATOM 788 C C . TRP A 1 102 ? -3.602 23.239 45.284 1.00 9.96 178 TRP A C 1
ATOM 789 O O . TRP A 1 102 ? -2.898 24.221 45.186 1.00 9.72 178 TRP A O 1
ATOM 800 N N . PRO A 1 103 ? -4.859 23.336 45.738 1.00 11.17 179 PRO A N 1
ATOM 801 C CA . PRO A 1 103 ? -5.346 24.661 46.127 1.00 11.11 179 PRO A CA 1
ATOM 802 C C . PRO A 1 103 ? -4.440 25.387 47.143 1.00 11.54 179 PRO A C 1
ATOM 803 O O . PRO A 1 103 ? -4.210 26.583 47.006 1.00 11.04 179 PRO A O 1
ATOM 807 N N . HIS A 1 104 ? -3.929 24.651 48.140 1.00 10.35 180 HIS A N 1
ATOM 808 C CA . HIS A 1 104 ? -3.023 25.183 49.154 1.00 11.31 180 HIS A CA 1
ATOM 809 C C . HIS A 1 104 ? -1.666 25.559 48.571 1.00 9.94 180 HIS A C 1
ATOM 810 O O . HIS A 1 104 ? -1.064 26.564 48.979 1.00 9.95 180 HIS A O 1
ATOM 817 N N . ILE A 1 105 ? -1.189 24.751 47.629 1.00 9.04 181 ILE A N 1
ATOM 818 C CA . ILE A 1 105 ? 0.129 24.964 47.052 1.00 9.39 181 ILE A CA 1
ATOM 819 C C . ILE A 1 105 ? 0.086 26.122 46.065 1.00 9.17 181 ILE A C 1
ATOM 820 O O . ILE A 1 105 ? 0.989 26.978 46.073 1.00 8.81 181 ILE A O 1
ATOM 825 N N . VAL A 1 106 ? -0.953 26.149 45.222 1.00 8.76 182 VAL A N 1
ATOM 826 C CA . VAL A 1 106 ? -1.056 27.267 44.261 1.00 9.33 182 VAL A CA 1
ATOM 827 C C . VAL A 1 106 ? -1.238 28.589 45.021 1.00 9.25 182 VAL A C 1
ATOM 828 O O . VAL A 1 106 ? -0.719 29.604 44.594 1.00 8.46 182 VAL A O 1
ATOM 832 N N . ALA A 1 107 ? -1.954 28.575 46.153 1.00 8.69 183 ALA A N 1
ATOM 833 C CA . ALA A 1 107 ? -2.104 29.767 46.986 1.00 9.75 183 ALA A 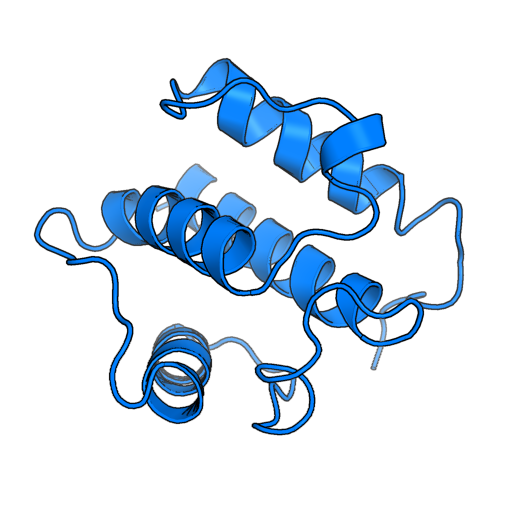CA 1
ATOM 834 C C . ALA A 1 107 ? -0.752 30.261 47.481 1.00 9.59 183 ALA A C 1
ATOM 835 O O . ALA A 1 107 ? -0.476 31.471 47.486 1.00 10.12 183 ALA A O 1
ATOM 837 N N . ALA A 1 108 ? 0.103 29.321 47.878 1.00 9.00 184 ALA A N 1
ATOM 838 C CA . ALA A 1 108 ? 1.463 29.636 48.315 1.00 9.26 184 ALA A CA 1
ATOM 839 C C . ALA A 1 108 ? 2.326 30.223 47.195 1.00 9.04 184 ALA A C 1
ATOM 840 O O . ALA A 1 108 ? 3.064 31.171 47.438 1.00 9.47 184 ALA A O 1
ATOM 842 N N . LEU A 1 109 ? 2.227 29.660 45.990 1.00 9.41 185 LEU A N 1
ATOM 843 C CA . LEU A 1 109 ? 2.964 30.180 44.813 1.00 8.47 185 LEU A CA 1
ATOM 844 C C . LEU A 1 109 ? 2.526 31.603 44.466 1.00 9.21 185 LEU A C 1
ATOM 845 O O . LEU A 1 109 ? 3.344 32.456 44.086 1.00 8.71 185 LEU A O 1
ATOM 850 N N . VAL A 1 110 ? 1.231 31.865 44.611 1.00 8.89 186 VAL A N 1
ATOM 851 C CA . VAL A 1 110 ? 0.692 33.192 44.281 1.00 9.75 186 VAL A CA 1
ATOM 852 C C . VAL A 1 110 ? 1.158 34.221 45.307 1.00 9.65 186 VAL A C 1
ATOM 853 O O . VAL A 1 110 ? 1.524 35.355 44.955 1.00 8.94 186 VAL A O 1
ATOM 857 N N . TRP A 1 111 ? 1.212 33.810 46.564 1.00 10.24 187 TRP A N 1
ATOM 858 C CA . TRP A 1 111 ? 1.769 34.670 47.615 1.00 11.29 187 TRP A CA 1
ATOM 859 C C . TRP A 1 111 ? 3.252 34.965 47.326 1.00 11.54 187 TRP A C 1
ATOM 860 O O . TRP A 1 111 ? 3.704 36.099 47.491 1.00 11.35 187 TRP A O 1
ATOM 871 N N . LEU A 1 112 ? 3.983 33.948 46.856 1.00 11.11 188 LEU A N 1
ATOM 872 C CA . LEU A 1 112 ? 5.401 34.097 46.468 1.00 11.58 188 LEU A CA 1
ATOM 873 C C . LEU A 1 112 ? 5.529 35.067 45.293 1.00 12.23 188 LEU A C 1
ATOM 874 O O . LEU A 1 112 ? 6.396 35.969 45.292 1.00 12.71 188 LEU A O 1
ATOM 879 N N . ILE A 1 113 ? 4.644 34.930 44.310 1.00 11.55 189 ILE A N 1
ATOM 880 C CA . ILE A 1 113 ? 4.596 35.858 43.162 1.00 12.64 189 ILE A CA 1
ATOM 881 C C . ILE A 1 113 ? 4.352 37.286 43.663 1.00 13.40 189 ILE A C 1
ATOM 882 O O . ILE A 1 113 ? 5.017 38.235 43.230 1.00 13.31 189 ILE A O 1
ATOM 887 N N . ASP A 1 114 ? 3.414 37.445 44.596 1.00 15.61 190 ASP A N 1
ATOM 888 C CA . ASP A 1 114 ? 3.132 38.768 45.091 1.00 18.40 190 ASP A CA 1
ATOM 889 C C . ASP A 1 114 ? 4.383 39.352 45.763 1.00 19.77 190 ASP A C 1
ATOM 890 O O . ASP A 1 114 ? 4.749 40.521 45.531 1.00 20.12 190 ASP A O 1
ATOM 895 N N . CYS A 1 115 ? 5.075 38.547 46.554 1.00 21.09 191 CYS A N 1
ATOM 896 C CA . CYS A 1 115 ? 6.260 39.086 47.225 1.00 24.24 191 CYS A CA 1
ATOM 897 C C . CYS A 1 115 ? 7.420 39.391 46.228 1.00 24.23 191 CYS A C 1
ATOM 898 O O . CYS A 1 115 ? 8.123 40.399 46.389 1.00 24.62 191 CYS A O 1
ATOM 901 N N . ILE A 1 116 ? 7.550 38.606 45.154 1.00 23.50 192 ILE A N 1
ATOM 902 C CA . ILE A 1 116 ? 8.476 38.922 44.046 1.00 23.63 192 ILE A CA 1
ATOM 903 C C . ILE A 1 116 ? 8.103 40.270 43.392 1.00 25.50 192 ILE A C 1
ATOM 904 O O . ILE A 1 116 ? 8.967 41.140 43.193 1.00 25.30 192 ILE A O 1
ATOM 909 N N . LYS A 1 117 ? 6.819 40.438 43.076 1.00 26.57 193 LYS A N 1
ATOM 910 C CA . LYS A 1 117 ? 6.318 41.633 42.397 1.00 29.52 193 LYS A CA 1
ATOM 911 C C . LYS A 1 117 ? 6.617 42.941 43.130 1.00 31.81 193 LYS A C 1
ATOM 912 O O . LYS A 1 117 ? 6.881 43.969 42.494 1.00 32.79 193 LYS A O 1
ATOM 918 N N . ILE A 1 118 ? 6.594 42.922 44.454 1.00 34.46 194 ILE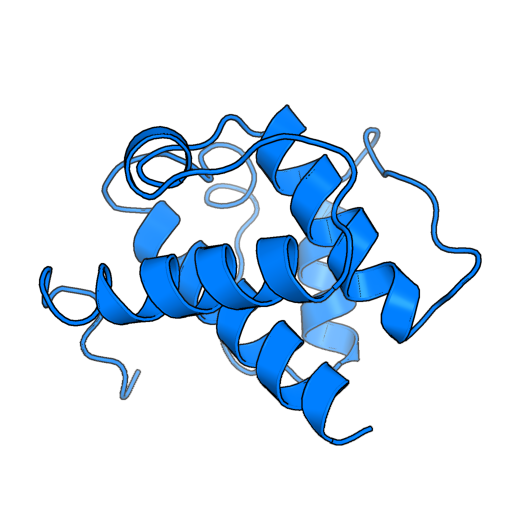 A N 1
ATOM 919 C CA . ILE A 1 118 ? 7.160 44.046 45.186 1.00 36.96 194 ILE A CA 1
ATOM 920 C C . ILE A 1 118 ? 8.681 43.934 45.157 1.00 38.58 194 ILE A C 1
ATOM 921 O O . ILE A 1 118 ? 9.336 44.423 44.214 1.00 39.38 194 ILE A O 1
ATOM 926 N N . HIS A 1 119 ? 9.221 43.265 46.176 1.00 39.97 195 HIS A N 1
ATOM 927 C CA . HIS A 1 119 ? 10.658 43.141 46.420 1.00 41.36 195 HIS A CA 1
ATOM 928 C C . HIS A 1 119 ? 11.430 42.578 45.227 1.00 41.69 195 HIS A C 1
ATOM 929 O O . HIS A 1 119 ? 11.884 43.328 44.353 1.00 42.21 195 HIS A O 1
#

CATH classification: 1.10.418.30

Foldseek 3Di:
DPDPLVPVVVLLVLLVLLQVVCVVPCPPDHDDSVQSQFDDLQVLLSSLQVLCCLVVVVDDRDDVPCLPVVQVVCVVVPNPDDDHSVLSNRCRDNSSVSVSSVSSSVSVVVSVVD

Nearest PDB structures (foldseek):
  2igp-assembly1_A  TM=1.009E+00  e=8.445E-17  Homo sapiens
  3iz0-assembly1_E  TM=9.836E-01  e=2.999E-14  Homo sapiens
  2ve7-assembly2_B  TM=9.836E-01  e=3.889E-14  Homo sapiens
  2ve7-assembly1_A  TM=9.884E-01  e=5.043E-14  Homo sapiens
  7kdf-assembly1_A  TM=8.858E-01  e=6.976E-05  Saccharomyces cerevisiae

Sequence (114 aa):
DPRPLNDKAFIIQQCIRQLCEFLTENGYAHNVSMKSLQAPSVKDFLKIFTFLYGFLCPSYELPDTKFEEEVPRIFKDLGYPFALSKSSSMYTVGAPHTWPHIVAALVWLIDCIKIH